Protein AF-A0A4Q5R031-F1 (afdb_monomer)

Structure (mmCIF, N/CA/C/O backbone):
data_AF-A0A4Q5R031-F1
#
_entry.id   AF-A0A4Q5R031-F1
#
loop_
_atom_site.group_PDB
_atom_site.id
_atom_site.type_symbol
_atom_site.label_atom_id
_atom_site.label_alt_id
_atom_site.label_comp_id
_atom_site.label_asym_id
_atom_site.label_entity_id
_atom_site.label_seq_id
_atom_site.pdbx_PDB_ins_code
_atom_site.Cartn_x
_atom_site.Cartn_y
_atom_site.Cartn_z
_atom_site.occupancy
_atom_site.B_iso_or_equiv
_atom_site.auth_seq_id
_atom_site.auth_comp_id
_atom_site.auth_asym_id
_atom_site.auth_atom_id
_atom_site.pdbx_PDB_model_num
ATOM 1 N N . MET A 1 1 ? 6.583 41.296 -10.025 1.00 33.41 1 MET A N 1
ATOM 2 C CA . MET A 1 1 ? 7.109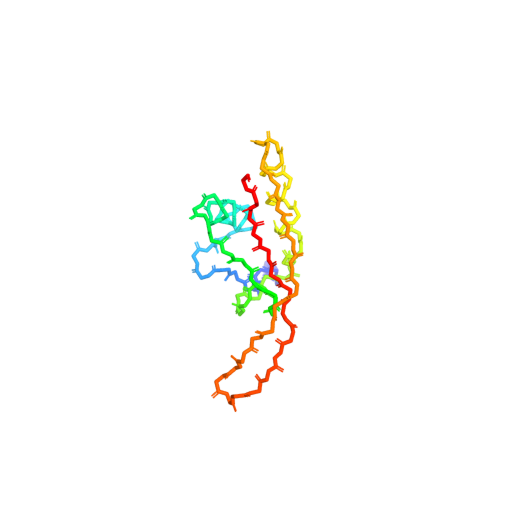 39.994 -10.482 1.00 33.41 1 MET A CA 1
ATOM 3 C C . MET A 1 1 ? 6.771 38.989 -9.401 1.00 33.41 1 MET A C 1
ATOM 5 O O . MET A 1 1 ? 7.380 39.009 -8.342 1.00 33.41 1 MET A O 1
ATOM 9 N N . THR A 1 2 ? 5.682 38.253 -9.596 1.00 37.59 2 THR A N 1
ATOM 10 C CA . THR A 1 2 ? 5.193 37.233 -8.666 1.00 37.59 2 THR A CA 1
ATOM 11 C C . THR A 1 2 ? 6.152 36.054 -8.690 1.00 37.59 2 THR A C 1
ATOM 13 O O . THR A 1 2 ? 6.496 35.561 -9.763 1.00 37.59 2 THR A O 1
ATOM 16 N N . ALA A 1 3 ? 6.617 35.653 -7.507 1.00 37.91 3 ALA A N 1
ATOM 17 C CA . ALA A 1 3 ? 7.420 34.459 -7.314 1.00 37.91 3 ALA A CA 1
ATOM 18 C C . ALA A 1 3 ? 6.699 33.278 -7.972 1.00 37.91 3 ALA A C 1
ATOM 20 O O . ALA A 1 3 ? 5.595 32.917 -7.563 1.00 37.91 3 ALA A O 1
ATOM 21 N N . ALA A 1 4 ? 7.297 32.716 -9.022 1.00 40.44 4 ALA A N 1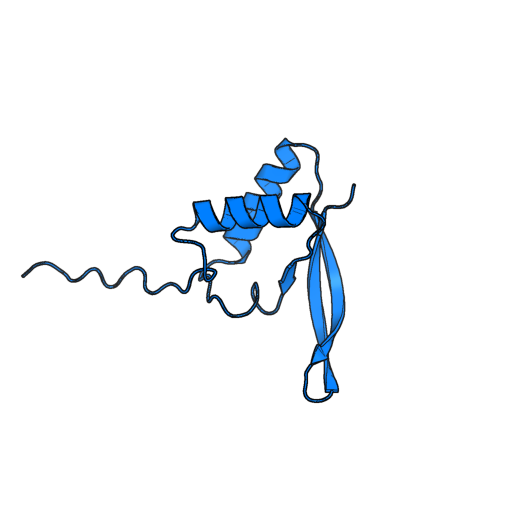
ATOM 22 C CA . ALA A 1 4 ? 6.903 31.402 -9.491 1.00 40.44 4 ALA A CA 1
ATOM 23 C C . ALA A 1 4 ? 7.173 30.454 -8.322 1.00 40.44 4 ALA A C 1
ATOM 25 O O . ALA A 1 4 ? 8.326 30.273 -7.934 1.00 40.44 4 ALA A O 1
ATOM 26 N N . ALA A 1 5 ? 6.106 29.960 -7.697 1.00 43.31 5 ALA A N 1
ATOM 27 C CA . ALA A 1 5 ? 6.183 28.967 -6.644 1.00 43.31 5 ALA A CA 1
ATOM 28 C C . ALA A 1 5 ? 6.970 27.770 -7.193 1.00 43.31 5 ALA A C 1
ATOM 30 O O . ALA A 1 5 ? 6.495 27.046 -8.061 1.00 43.31 5 ALA A O 1
ATOM 31 N N . GLN A 1 6 ? 8.210 27.623 -6.733 1.00 41.72 6 GLN A N 1
ATOM 32 C CA . GLN A 1 6 ? 9.102 26.511 -7.060 1.00 41.72 6 GLN A CA 1
ATOM 33 C C . GLN A 1 6 ? 8.786 25.257 -6.224 1.00 41.72 6 GLN A C 1
ATOM 35 O O . GLN A 1 6 ? 9.632 24.381 -6.094 1.00 41.72 6 GLN A O 1
ATOM 40 N N . ASP A 1 7 ? 7.580 25.158 -5.671 1.00 46.50 7 ASP A N 1
ATOM 41 C CA . ASP A 1 7 ? 7.120 24.024 -4.875 1.00 46.50 7 ASP A CA 1
ATOM 42 C C . ASP A 1 7 ? 6.034 23.278 -5.658 1.00 46.50 7 ASP A C 1
ATOM 44 O O . ASP A 1 7 ? 5.159 23.909 -6.239 1.00 46.50 7 ASP A O 1
ATOM 48 N N . GLU A 1 8 ? 6.072 21.945 -5.633 1.00 46.97 8 GLU A N 1
ATOM 49 C CA . GLU A 1 8 ? 5.110 21.003 -6.250 1.00 46.97 8 GLU A CA 1
ATOM 50 C C . GLU A 1 8 ? 5.418 20.423 -7.641 1.00 46.97 8 GLU A C 1
ATOM 52 O O . GLU A 1 8 ? 4.515 19.981 -8.347 1.00 46.97 8 GLU A O 1
ATOM 57 N N . MET A 1 9 ? 6.688 20.244 -8.000 1.00 38.59 9 MET A N 1
ATOM 58 C CA . MET A 1 9 ? 7.052 19.137 -8.908 1.00 38.59 9 MET A CA 1
ATOM 59 C C . MET A 1 9 ? 7.442 17.891 -8.095 1.00 38.59 9 MET A C 1
ATOM 61 O O . MET A 1 9 ? 8.389 17.183 -8.423 1.00 38.59 9 MET A O 1
ATOM 65 N N . SER A 1 10 ? 6.717 17.634 -6.999 1.00 46.47 10 SER A N 1
ATOM 66 C CA . SER A 1 10 ? 6.769 16.362 -6.287 1.00 46.47 10 SER A CA 1
ATOM 67 C C . SER A 1 10 ? 5.951 15.369 -7.093 1.00 46.47 10 SER A C 1
ATOM 69 O O . SER A 1 10 ? 4.736 15.499 -7.238 1.00 46.47 10 SER A O 1
ATOM 71 N N . THR A 1 11 ? 6.641 14.418 -7.701 1.00 45.81 11 THR A N 1
ATOM 72 C CA . THR A 1 11 ? 6.036 13.330 -8.460 1.00 45.81 11 THR A CA 1
ATOM 73 C C . THR A 1 11 ? 4.894 12.714 -7.620 1.00 45.81 11 THR A C 1
ATOM 75 O O . THR A 1 11 ? 5.026 12.475 -6.417 1.00 45.81 11 THR A O 1
ATOM 78 N N . ARG A 1 12 ? 3.712 12.559 -8.220 1.00 54.00 12 ARG A N 1
ATOM 79 C CA . ARG A 1 12 ? 2.502 12.024 -7.575 1.00 54.00 12 ARG A CA 1
ATOM 80 C C . ARG A 1 12 ? 2.185 10.679 -8.224 1.00 54.00 12 ARG A C 1
ATOM 82 O O . ARG A 1 12 ? 2.520 10.489 -9.394 1.00 54.00 12 ARG A O 1
ATOM 89 N N . LEU A 1 13 ? 1.505 9.762 -7.518 1.00 60.88 13 LEU A N 1
ATOM 90 C CA . LEU A 1 13 ? 0.869 8.604 -8.180 1.00 60.88 13 LEU A CA 1
ATOM 91 C C . LEU A 1 13 ? 0.099 9.120 -9.401 1.00 60.88 13 LEU A C 1
ATOM 93 O O . LEU A 1 13 ? -0.559 10.148 -9.278 1.00 60.88 13 LEU A O 1
ATOM 97 N N . TYR A 1 14 ? 0.188 8.443 -10.553 1.00 56.09 14 TYR A N 1
ATOM 98 C CA . TYR A 1 14 ? -0.284 8.945 -11.863 1.00 56.09 14 TYR A CA 1
ATOM 99 C C . TYR A 1 14 ? -1.723 9.508 -11.853 1.00 56.09 14 TYR A C 1
ATOM 101 O O . TYR A 1 14 ? -2.077 10.329 -12.691 1.00 56.09 14 TYR A O 1
ATOM 109 N N . GLN A 1 15 ? -2.545 9.099 -10.883 1.00 62.88 15 GLN A N 1
ATOM 110 C CA . GLN A 1 15 ? -3.942 9.510 -10.719 1.00 62.88 15 GLN A CA 1
ATOM 111 C C . GLN A 1 15 ? -4.219 10.380 -9.477 1.00 62.88 15 GLN A C 1
ATOM 113 O O . GLN A 1 15 ? -5.373 10.681 -9.192 1.00 62.88 15 GLN A O 1
ATOM 118 N N . CYS A 1 16 ? -3.204 10.765 -8.703 1.00 71.00 16 CYS A N 1
ATOM 119 C CA . CYS A 1 16 ? -3.370 11.525 -7.465 1.00 71.00 16 CYS A CA 1
ATOM 120 C C . CYS A 1 16 ? -2.908 12.973 -7.634 1.00 71.00 16 CYS A C 1
ATOM 122 O O . CYS A 1 16 ? -1.799 13.238 -8.093 1.00 71.00 16 CYS A O 1
ATOM 124 N N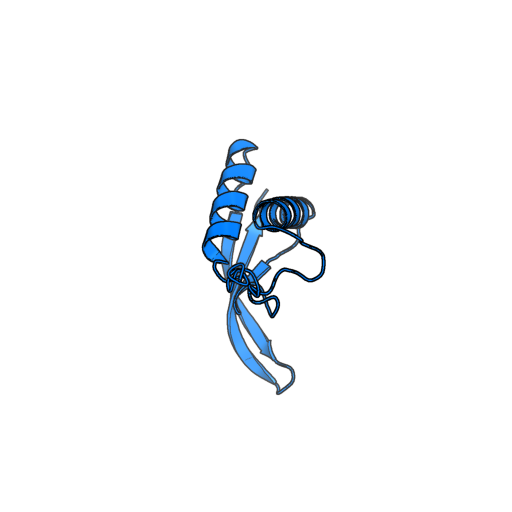 . THR A 1 17 ? -3.729 13.920 -7.183 1.00 71.56 17 THR A N 1
ATOM 125 C CA . THR A 1 17 ? -3.437 15.358 -7.269 1.00 71.56 17 THR A CA 1
ATOM 126 C C . THR A 1 17 ? -2.909 15.959 -5.969 1.00 71.56 17 THR A C 1
ATOM 128 O O . THR A 1 17 ? -2.421 17.083 -5.977 1.00 71.56 17 THR A O 1
ATOM 131 N N . SER A 1 18 ? -2.952 15.224 -4.855 1.00 77.94 18 SER A N 1
ATOM 132 C CA . SER A 1 18 ? -2.510 15.709 -3.546 1.00 77.94 18 SER A CA 1
ATOM 133 C C . SER A 1 18 ? -2.057 14.573 -2.619 1.00 77.94 18 SER A C 1
ATOM 135 O O . SER A 1 18 ? -2.303 13.395 -2.879 1.00 77.94 18 SER A O 1
ATOM 137 N N . GLY A 1 19 ? -1.403 14.916 -1.503 1.00 79.19 19 GLY A N 1
ATOM 138 C CA . GLY A 1 19 ? -1.057 13.948 -0.454 1.00 79.19 19 GLY A CA 1
ATOM 139 C C . GLY A 1 19 ? -2.275 13.225 0.155 1.00 79.19 19 GLY A C 1
ATOM 140 O O . GLY A 1 19 ? -2.219 12.006 0.310 1.00 79.19 19 GLY A O 1
ATOM 141 N N . PRO A 1 20 ? -3.379 13.922 0.498 1.00 85.19 20 PRO A N 1
ATOM 142 C CA . PRO A 1 20 ? -4.629 13.282 0.916 1.00 85.19 20 PRO A CA 1
ATOM 143 C C . PRO A 1 20 ? -5.184 12.273 -0.096 1.00 85.19 20 PRO A C 1
ATOM 145 O O . PRO A 1 20 ? -5.561 11.176 0.314 1.00 85.19 20 PRO A O 1
ATOM 148 N N . ASP A 1 21 ? -5.158 12.587 -1.396 1.00 83.25 21 ASP A N 1
ATOM 149 C CA . ASP A 1 21 ? -5.634 11.665 -2.440 1.00 83.25 21 ASP A CA 1
ATOM 150 C C . ASP A 1 21 ? -4.805 10.377 -2.461 1.00 83.25 21 ASP A C 1
ATOM 152 O O . ASP A 1 21 ? -5.351 9.278 -2.542 1.00 83.25 21 ASP A O 1
ATOM 156 N N . GLN A 1 22 ? -3.484 10.499 -2.297 1.00 83.69 22 GLN A N 1
ATOM 157 C CA . GLN A 1 22 ? -2.588 9.342 -2.220 1.00 83.69 22 GLN A CA 1
ATOM 158 C C . GLN A 1 22 ? -2.888 8.468 -0.997 1.00 83.69 22 GLN A C 1
ATOM 160 O O . GLN A 1 22 ? -2.846 7.242 -1.093 1.00 83.69 22 GLN A O 1
ATOM 165 N N . VAL A 1 23 ? -3.224 9.072 0.150 1.00 87.94 23 VAL A N 1
ATOM 166 C CA . VAL A 1 23 ? -3.636 8.324 1.350 1.00 87.94 23 VAL A CA 1
ATOM 167 C C . VAL A 1 23 ? -4.962 7.607 1.107 1.00 87.94 23 VAL A C 1
ATOM 169 O O . VAL A 1 23 ? -5.062 6.420 1.411 1.00 87.94 23 VAL A O 1
ATOM 172 N N . ALA A 1 24 ? -5.957 8.291 0.535 1.00 88.50 24 ALA A N 1
ATOM 173 C CA . ALA A 1 24 ? -7.264 7.707 0.241 1.00 88.50 24 ALA A CA 1
ATOM 174 C C . ALA A 1 24 ? -7.151 6.526 -0.735 1.00 88.50 24 ALA A C 1
ATOM 176 O O . ALA A 1 24 ? -7.699 5.453 -0.474 1.00 88.50 24 ALA A O 1
ATOM 177 N N . TRP A 1 25 ? -6.368 6.690 -1.805 1.00 87.06 25 TRP A N 1
ATOM 178 C CA . TRP A 1 25 ? -6.062 5.614 -2.744 1.00 87.06 25 TRP A CA 1
ATOM 179 C C . TRP A 1 25 ? -5.365 4.437 -2.047 1.00 87.06 25 TRP A C 1
ATOM 181 O O . TRP A 1 25 ? -5.796 3.296 -2.192 1.00 87.06 25 TRP A O 1
ATOM 191 N N . THR A 1 26 ? -4.347 4.711 -1.222 1.00 87.50 26 THR A N 1
ATOM 192 C CA . THR A 1 26 ? -3.591 3.679 -0.487 1.00 87.50 26 THR A CA 1
ATOM 193 C C . THR A 1 26 ? -4.507 2.857 0.426 1.00 87.50 26 THR A C 1
ATOM 195 O O . THR A 1 26 ? -4.412 1.632 0.466 1.00 87.50 26 THR A O 1
ATOM 198 N N . VAL A 1 27 ? -5.431 3.514 1.135 1.00 90.75 27 VAL A N 1
ATOM 199 C CA . VAL A 1 27 ? -6.432 2.847 1.983 1.00 90.75 27 VAL A CA 1
ATOM 200 C C . VAL A 1 27 ? -7.362 1.963 1.148 1.00 90.75 27 VAL A C 1
ATOM 202 O O . VAL A 1 27 ? -7.593 0.811 1.515 1.00 90.75 27 VAL A O 1
ATOM 205 N N . ALA A 1 28 ? -7.883 2.472 0.027 1.00 89.50 28 ALA A N 1
ATOM 206 C CA . ALA A 1 28 ? -8.773 1.713 -0.851 1.00 89.50 28 ALA A CA 1
ATOM 207 C C . ALA A 1 28 ? -8.077 0.478 -1.450 1.00 89.50 28 ALA A C 1
ATOM 209 O O . ALA A 1 28 ? -8.641 -0.617 -1.428 1.00 89.50 28 ALA A O 1
ATOM 210 N N . HIS A 1 29 ? -6.830 0.635 -1.905 1.00 88.44 29 HIS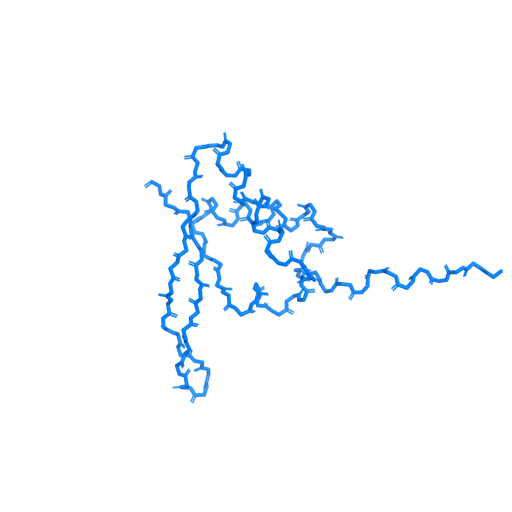 A N 1
ATOM 211 C CA . HIS A 1 29 ? -6.008 -0.451 -2.443 1.00 88.44 29 HIS A CA 1
ATOM 212 C C . HIS A 1 29 ? -5.792 -1.563 -1.412 1.00 88.44 29 HIS A C 1
ATOM 214 O O . HIS A 1 29 ? -6.017 -2.736 -1.702 1.00 88.44 29 HIS A O 1
ATOM 220 N N . PHE A 1 30 ? -5.455 -1.199 -0.172 1.00 90.62 30 PHE A N 1
ATOM 221 C CA . PHE A 1 30 ? -5.310 -2.162 0.919 1.00 90.62 30 PHE A CA 1
ATOM 222 C C . PHE A 1 30 ? -6.617 -2.891 1.261 1.00 90.62 30 PHE A C 1
ATOM 224 O O . PHE A 1 30 ? -6.610 -4.110 1.430 1.00 90.62 30 PHE A O 1
ATOM 231 N N . LYS A 1 31 ? -7.755 -2.186 1.321 1.00 88.69 31 LYS A N 1
ATOM 232 C CA . LYS A 1 31 ? -9.068 -2.810 1.582 1.00 88.69 31 LYS A CA 1
ATOM 233 C C . LYS A 1 31 ? -9.480 -3.803 0.495 1.00 88.69 31 LYS A C 1
ATOM 235 O O . LYS A 1 31 ? -10.123 -4.808 0.800 1.00 88.69 31 LYS A O 1
ATOM 240 N N . ALA A 1 32 ? -9.076 -3.548 -0.749 1.00 87.94 32 ALA A N 1
ATOM 241 C CA . ALA A 1 32 ? -9.280 -4.450 -1.878 1.00 87.94 32 ALA A CA 1
ATOM 242 C C . ALA A 1 32 ? -8.364 -5.695 -1.851 1.00 87.94 32 ALA A C 1
ATOM 244 O O . ALA A 1 32 ? -8.470 -6.542 -2.734 1.00 87.94 32 ALA A O 1
ATOM 245 N N . GLY A 1 33 ? -7.482 -5.830 -0.852 1.00 85.69 33 GLY A N 1
ATOM 246 C CA . GLY A 1 33 ? -6.513 -6.927 -0.755 1.00 85.69 33 GLY A CA 1
ATOM 247 C C . GLY A 1 33 ? -5.228 -6.682 -1.548 1.00 85.69 33 GLY A C 1
ATOM 248 O O . GLY A 1 33 ? -4.422 -7.596 -1.711 1.00 85.69 33 GLY A O 1
ATOM 249 N N . GLY A 1 34 ? -5.028 -5.460 -2.045 1.00 86.19 34 GLY A N 1
ATOM 250 C CA . GLY A 1 34 ? -3.810 -5.066 -2.730 1.00 86.19 34 GLY A CA 1
ATOM 251 C C . GLY A 1 34 ? -2.604 -5.037 -1.793 1.00 86.19 34 GLY A C 1
ATOM 252 O O . GLY A 1 34 ? -2.709 -4.728 -0.604 1.00 86.19 34 GLY A O 1
ATOM 253 N N . THR A 1 35 ? -1.434 -5.334 -2.352 1.00 87.25 35 THR A N 1
ATOM 254 C CA . THR A 1 35 ? -0.146 -5.195 -1.670 1.00 87.25 35 THR A CA 1
ATOM 255 C C . THR A 1 35 ? 0.603 -3.979 -2.194 1.00 87.25 35 THR A C 1
ATOM 257 O O . THR A 1 35 ? 0.428 -3.583 -3.349 1.00 87.25 35 THR A O 1
ATOM 260 N N . ILE A 1 36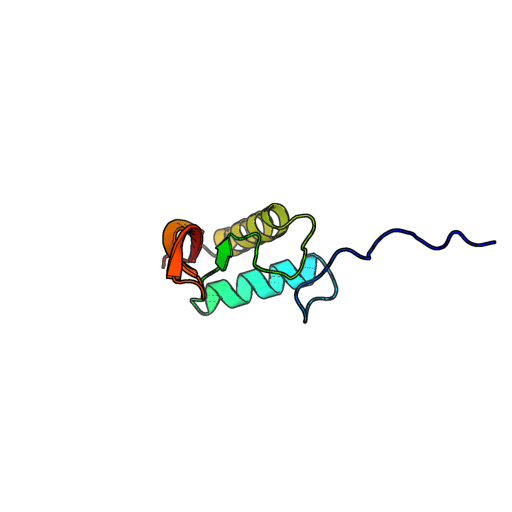 ? 1.461 -3.401 -1.358 1.00 83.88 36 ILE A N 1
ATOM 261 C CA . ILE A 1 36 ? 2.351 -2.301 -1.736 1.00 83.88 36 ILE A CA 1
ATOM 262 C C . ILE A 1 36 ? 3.775 -2.720 -1.413 1.00 83.88 36 ILE A C 1
ATOM 264 O O . ILE A 1 36 ? 4.067 -3.042 -0.268 1.00 83.88 36 ILE A O 1
ATOM 268 N N . SER A 1 37 ? 4.651 -2.709 -2.410 1.00 82.12 37 SER A N 1
ATOM 269 C CA . SER A 1 37 ? 6.052 -3.105 -2.275 1.00 82.12 37 SER A CA 1
ATOM 270 C C . SER A 1 37 ? 6.983 -1.896 -2.318 1.00 82.12 37 SER A C 1
ATOM 272 O O . SER A 1 37 ? 6.709 -0.893 -2.979 1.00 82.12 37 SER A O 1
ATOM 274 N N . ASP A 1 38 ? 8.101 -2.000 -1.616 1.00 70.94 38 ASP A N 1
ATOM 275 C CA . ASP A 1 38 ? 9.101 -0.957 -1.473 1.00 70.94 38 ASP A CA 1
ATOM 276 C C . ASP A 1 38 ? 10.257 -1.144 -2.458 1.00 70.94 38 ASP A C 1
ATOM 278 O O . ASP A 1 38 ? 11.230 -1.841 -2.204 1.00 70.94 38 ASP A O 1
ATOM 282 N N . VAL A 1 39 ? 10.145 -0.475 -3.596 1.00 54.41 39 VAL A N 1
ATOM 283 C CA . VAL A 1 39 ? 11.237 0.340 -4.150 1.00 54.41 39 VAL A CA 1
ATOM 284 C C . VAL A 1 39 ? 10.592 1.709 -4.326 1.00 54.41 39 VAL A C 1
ATOM 286 O O . VAL A 1 39 ? 10.154 2.132 -5.393 1.00 54.41 39 VAL A O 1
ATOM 289 N N . SER A 1 40 ? 10.345 2.278 -3.144 1.00 52.81 40 SER A N 1
ATOM 290 C CA . SER A 1 40 ? 9.705 3.541 -2.788 1.00 52.81 40 SER A CA 1
ATOM 291 C C . SER A 1 40 ? 8.298 3.761 -3.354 1.00 52.81 40 SER A C 1
ATOM 293 O O . SER A 1 40 ? 8.084 4.740 -4.058 1.00 52.81 40 SER A O 1
ATOM 295 N N . LEU A 1 41 ? 7.314 2.876 -3.104 1.00 58.75 41 LEU A N 1
ATOM 296 C CA . LEU A 1 41 ? 5.966 2.993 -3.724 1.00 58.75 41 LEU A CA 1
ATOM 297 C C . LEU A 1 41 ? 6.046 3.100 -5.284 1.00 58.75 41 LEU A C 1
ATOM 299 O O . LEU A 1 41 ? 5.208 3.729 -5.920 1.00 58.75 41 LEU A O 1
ATOM 303 N N . TRP A 1 42 ? 7.113 2.525 -5.864 1.00 50.16 42 TRP A N 1
ATOM 304 C CA . TRP A 1 42 ? 7.516 2.348 -7.271 1.00 50.16 42 TRP A CA 1
ATOM 305 C C . TRP A 1 42 ? 7.097 3.422 -8.299 1.00 50.16 42 TRP A C 1
ATOM 307 O O . TRP A 1 42 ? 6.060 3.345 -8.952 1.00 50.16 42 TRP A O 1
ATOM 317 N N . LEU A 1 43 ? 8.040 4.345 -8.529 1.00 49.47 43 LEU A N 1
ATOM 318 C CA . LEU A 1 43 ? 8.217 5.268 -9.671 1.00 49.47 43 LEU A CA 1
ATOM 319 C C . LEU A 1 43 ? 7.390 6.555 -9.726 1.00 49.47 43 LEU A C 1
ATOM 321 O O . LEU A 1 43 ? 7.673 7.415 -10.555 1.00 49.47 43 LEU A O 1
ATOM 325 N N . ALA A 1 44 ? 6.453 6.768 -8.812 1.00 49.25 44 ALA A N 1
ATOM 326 C CA . ALA A 1 44 ? 5.667 7.995 -8.786 1.00 49.25 44 ALA A CA 1
ATOM 327 C C . ALA A 1 44 ? 6.238 9.094 -7.877 1.00 49.25 44 ALA A C 1
ATOM 329 O O . ALA A 1 44 ? 5.467 9.942 -7.455 1.00 49.25 44 ALA A O 1
ATOM 330 N N . GLY A 1 45 ? 7.540 9.047 -7.547 1.00 50.62 45 GLY A N 1
ATOM 331 C CA . GLY A 1 45 ? 8.329 10.024 -6.767 1.00 50.62 45 GLY A CA 1
ATOM 332 C C . GLY A 1 45 ? 7.581 10.800 -5.677 1.00 50.62 45 GLY A C 1
ATOM 333 O O . GLY A 1 45 ? 7.758 12.012 -5.541 1.00 50.62 45 GLY A O 1
ATOM 334 N N . ILE A 1 46 ? 6.773 10.073 -4.900 1.00 58.97 46 ILE A N 1
ATOM 335 C CA . ILE A 1 46 ? 6.198 10.575 -3.662 1.00 58.97 46 ILE A CA 1
ATOM 336 C C . ILE A 1 46 ? 7.386 10.972 -2.799 1.00 58.97 46 ILE A C 1
ATOM 338 O O . ILE A 1 46 ? 8.150 10.114 -2.375 1.00 58.97 46 ILE A O 1
ATOM 342 N N . ASP A 1 47 ? 7.525 12.264 -2.530 1.00 59.94 47 ASP A N 1
ATOM 343 C CA . ASP A 1 47 ? 8.659 12.812 -1.777 1.00 59.94 47 ASP A CA 1
ATOM 344 C C . ASP A 1 47 ? 8.670 12.307 -0.313 1.00 59.94 47 ASP A C 1
ATOM 346 O O . ASP A 1 47 ? 9.659 12.379 0.410 1.00 59.94 47 ASP A O 1
ATOM 350 N N . LEU A 1 48 ? 7.531 11.767 0.152 1.00 71.19 48 LEU A N 1
ATOM 351 C CA . LEU A 1 48 ? 7.283 11.332 1.530 1.00 71.19 48 LEU A CA 1
ATOM 352 C C . LEU A 1 48 ? 6.460 10.021 1.604 1.00 71.19 48 LEU A C 1
ATOM 354 O O . LEU A 1 48 ? 5.393 9.990 2.234 1.00 71.19 48 LEU A O 1
ATOM 358 N N . PRO A 1 49 ? 6.942 8.915 1.008 1.00 76.00 49 PRO A N 1
ATOM 359 C CA . PRO A 1 49 ? 6.179 7.673 0.834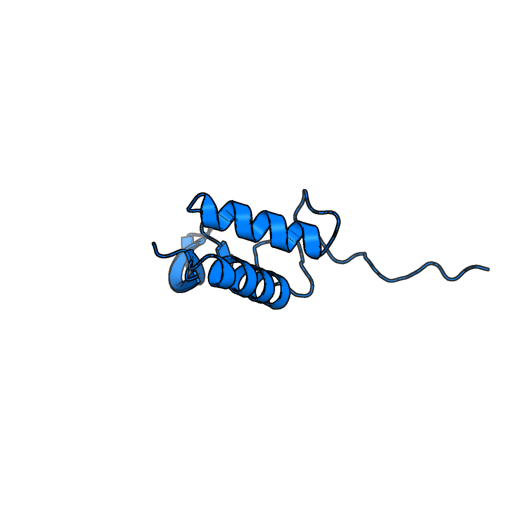 1.00 76.00 49 PRO A CA 1
ATOM 360 C C . PRO A 1 49 ? 5.795 7.056 2.183 1.00 76.00 49 PRO A C 1
ATOM 362 O O . PRO A 1 49 ? 4.661 6.628 2.407 1.00 76.00 49 PRO A O 1
ATOM 365 N N . MET A 1 50 ? 6.709 7.139 3.149 1.00 80.75 50 MET A N 1
ATOM 366 C CA . MET A 1 50 ? 6.474 6.663 4.506 1.00 80.75 50 MET A CA 1
ATOM 367 C C . MET A 1 50 ? 5.421 7.483 5.260 1.00 80.75 50 MET A C 1
ATOM 369 O O . MET A 1 50 ? 4.740 6.927 6.119 1.00 80.75 50 MET A O 1
ATOM 373 N N . ARG A 1 51 ? 5.221 8.773 4.939 1.00 82.81 51 ARG A N 1
ATOM 374 C CA . ARG A 1 51 ? 4.141 9.570 5.553 1.00 82.81 51 ARG A CA 1
ATOM 375 C C . ARG A 1 51 ? 2.775 9.171 5.007 1.00 82.81 51 ARG A C 1
ATOM 377 O O . ARG A 1 51 ? 1.830 9.080 5.789 1.00 82.81 51 ARG A O 1
ATOM 384 N N . VAL A 1 52 ? 2.672 8.916 3.701 1.00 84.62 52 VAL A N 1
ATOM 385 C CA . VAL A 1 52 ? 1.439 8.399 3.082 1.00 84.62 52 VAL A CA 1
ATOM 386 C C . VAL A 1 52 ? 1.082 7.052 3.702 1.00 84.62 52 VAL A C 1
ATOM 388 O O . VAL A 1 52 ? -0.027 6.885 4.210 1.00 84.62 52 VAL A O 1
ATOM 391 N N . LEU A 1 53 ? 2.052 6.137 3.774 1.00 87.25 53 LEU A N 1
ATOM 392 C CA . LEU A 1 53 ? 1.862 4.834 4.401 1.00 87.25 53 LEU A CA 1
ATOM 393 C C . LEU A 1 53 ? 1.477 4.959 5.882 1.00 87.25 53 LEU A C 1
ATOM 395 O O . LEU A 1 53 ? 0.539 4.301 6.321 1.00 87.25 53 LEU A O 1
ATOM 399 N N . ALA A 1 54 ? 2.150 5.812 6.661 1.00 88.81 54 ALA A N 1
ATOM 400 C CA . ALA A 1 54 ? 1.827 6.014 8.074 1.00 88.81 54 ALA A CA 1
ATOM 401 C C . ALA A 1 54 ? 0.392 6.529 8.277 1.00 88.81 54 ALA A C 1
ATOM 403 O O . ALA A 1 54 ? -0.323 6.038 9.152 1.00 88.81 54 ALA A O 1
ATOM 404 N N . ARG A 1 55 ? -0.061 7.473 7.442 1.00 90.75 55 ARG A N 1
ATOM 405 C CA . ARG A 1 55 ? -1.442 7.981 7.480 1.00 90.75 55 ARG A CA 1
ATOM 406 C C . ARG A 1 55 ? -2.455 6.913 7.075 1.00 90.75 55 ARG A C 1
ATOM 408 O O . ARG A 1 55 ? -3.464 6.765 7.758 1.00 90.75 55 ARG A O 1
ATOM 415 N N . ALA A 1 56 ? -2.170 6.131 6.035 1.00 90.75 56 ALA A N 1
ATOM 416 C CA . ALA A 1 56 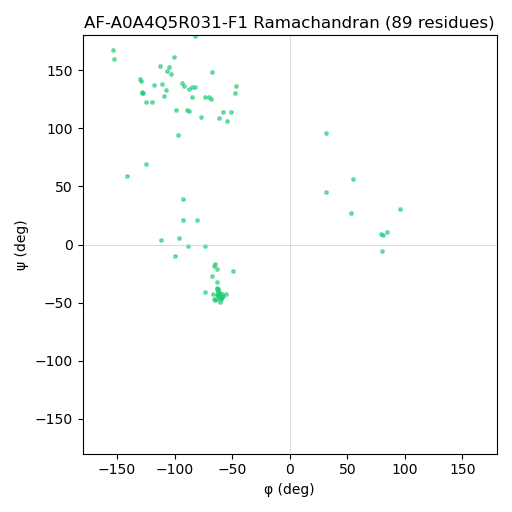? -3.029 5.022 5.627 1.00 90.75 56 ALA A CA 1
ATOM 417 C C . ALA A 1 56 ? -3.137 3.952 6.725 1.00 90.75 56 ALA A C 1
ATOM 419 O O . ALA A 1 56 ? -4.237 3.509 7.046 1.00 90.75 56 ALA A O 1
ATOM 420 N N . LYS A 1 57 ? -2.017 3.602 7.373 1.00 92.62 57 LYS A N 1
ATOM 421 C CA . LYS A 1 57 ? -1.992 2.709 8.542 1.00 92.62 57 LYS A CA 1
ATOM 422 C C . LYS A 1 57 ? -2.849 3.246 9.683 1.00 92.62 57 LYS A C 1
ATOM 424 O O . LYS A 1 57 ? -3.607 2.489 10.277 1.00 92.62 57 LYS A O 1
ATOM 429 N N . SER A 1 58 ? -2.753 4.543 9.976 1.00 93.88 58 SER A N 1
ATOM 430 C CA . SER A 1 58 ? -3.577 5.183 11.004 1.00 93.88 58 SER A CA 1
ATOM 431 C C . SER A 1 58 ? -5.071 5.106 10.681 1.00 93.88 58 SER A C 1
ATOM 433 O O . SER A 1 58 ? -5.859 4.802 11.572 1.00 93.88 58 SER A O 1
ATOM 435 N N . ALA A 1 59 ? -5.459 5.369 9.429 1.00 92.69 59 ALA A N 1
ATOM 436 C CA . ALA A 1 59 ? -6.851 5.295 8.987 1.00 92.69 59 ALA A CA 1
ATOM 437 C C . ALA A 1 59 ? -7.397 3.860 9.069 1.00 92.69 59 ALA A C 1
ATOM 439 O O . ALA A 1 59 ? -8.438 3.630 9.672 1.00 92.69 59 ALA A O 1
ATOM 440 N N . LEU A 1 60 ? -6.649 2.884 8.550 1.00 92.75 60 LEU A N 1
ATOM 441 C CA . LEU A 1 60 ? -7.030 1.469 8.592 1.00 92.75 60 LEU A CA 1
ATOM 442 C C . LEU A 1 60 ? -7.129 0.941 10.028 1.00 92.75 60 LEU A C 1
ATOM 444 O O . LEU A 1 60 ? -8.071 0.224 10.354 1.00 92.75 60 LEU A O 1
ATOM 448 N N . ARG A 1 61 ? -6.221 1.364 10.916 1.00 92.94 61 ARG A N 1
ATOM 449 C CA . ARG A 1 61 ? -6.270 1.006 12.338 1.00 92.94 61 ARG A CA 1
ATOM 450 C C . ARG A 1 61 ? -7.523 1.537 13.031 1.00 92.94 61 ARG A C 1
ATOM 452 O O . ARG A 1 61 ? -8.067 0.841 13.883 1.00 92.94 61 ARG A O 1
ATOM 459 N N . ALA A 1 62 ? -7.986 2.739 12.682 1.00 91.25 62 ALA A N 1
ATOM 460 C CA . ALA A 1 62 ? -9.237 3.284 13.215 1.00 91.25 62 ALA A CA 1
ATOM 461 C C . ALA A 1 62 ? -10.466 2.448 12.804 1.00 91.25 62 ALA A C 1
ATOM 463 O O . ALA A 1 62 ? -11.482 2.477 13.491 1.00 91.25 62 ALA A O 1
ATOM 464 N N . GLU A 1 63 ? -10.351 1.663 11.731 1.00 90.81 63 GLU A N 1
ATOM 465 C CA . GLU A 1 63 ? -11.364 0.714 11.257 1.00 90.81 63 GLU A CA 1
ATOM 466 C C . GLU A 1 63 ? -11.126 -0.728 11.750 1.00 90.81 63 GLU A C 1
ATOM 468 O O . GLU A 1 63 ? -11.825 -1.648 11.334 1.00 90.81 63 GLU A O 1
ATOM 473 N N . GLY A 1 64 ? -10.137 -0.946 12.625 1.00 91.62 64 GLY A N 1
ATOM 474 C CA . GLY A 1 64 ? -9.793 -2.267 13.161 1.00 91.62 64 GLY A CA 1
ATOM 475 C C . GLY A 1 64 ? -8.926 -3.135 12.242 1.00 91.62 64 GLY A C 1
ATOM 476 O O . GLY A 1 64 ? -8.695 -4.298 12.557 1.00 91.62 64 GLY A O 1
ATOM 477 N N . LEU A 1 65 ? -8.418 -2.593 11.133 1.00 92.00 65 LEU A N 1
ATOM 478 C CA . LEU A 1 65 ? -7.559 -3.315 10.193 1.00 92.00 65 LEU A CA 1
ATOM 479 C C . LEU A 1 65 ? -6.076 -3.105 10.525 1.00 92.00 65 LEU A C 1
ATOM 481 O O . LEU A 1 65 ? -5.640 -1.988 10.817 1.00 92.00 65 LEU A O 1
ATOM 485 N N . THR A 1 66 ? -5.280 -4.173 10.425 1.00 92.38 66 THR A N 1
ATOM 486 C CA . THR A 1 66 ? -3.833 -4.128 10.683 1.00 92.38 66 THR A CA 1
ATOM 487 C C . THR A 1 66 ? -3.054 -4.288 9.386 1.00 92.38 66 THR A C 1
ATOM 489 O O . THR A 1 66 ? -3.265 -5.230 8.631 1.00 92.38 66 THR A O 1
ATOM 492 N N . VAL A 1 67 ? -2.126 -3.363 9.135 1.00 90.94 67 VAL A N 1
ATOM 493 C CA . VAL A 1 67 ? -1.197 -3.439 8.000 1.00 90.94 67 VAL A CA 1
ATOM 494 C C . VAL A 1 67 ? 0.136 -3.995 8.485 1.00 90.94 67 VAL A C 1
ATOM 496 O O . VAL A 1 67 ? 0.833 -3.331 9.260 1.00 90.94 67 VAL A O 1
ATOM 499 N N . THR A 1 68 ? 0.521 -5.167 7.992 1.00 91.25 68 THR A N 1
ATOM 500 C CA . THR A 1 68 ? 1.812 -5.805 8.277 1.00 91.25 68 THR A CA 1
ATOM 501 C C . THR A 1 68 ? 2.789 -5.585 7.130 1.00 91.25 68 THR A C 1
ATOM 503 O O . THR A 1 68 ? 2.404 -5.162 6.041 1.00 91.25 68 THR A O 1
ATOM 506 N N . GLY A 1 69 ? 4.083 -5.757 7.405 1.00 89.94 69 GLY A N 1
ATOM 507 C CA . GLY A 1 69 ? 5.156 -5.639 6.422 1.00 89.94 69 GLY A CA 1
ATOM 508 C C . GLY A 1 69 ? 6.041 -6.877 6.458 1.00 89.94 69 GLY A C 1
ATOM 509 O O . GLY A 1 69 ? 6.459 -7.281 7.540 1.00 89.94 69 GLY A O 1
ATOM 510 N N . ILE A 1 70 ? 6.331 -7.457 5.296 1.00 90.44 70 ILE A N 1
ATOM 511 C CA . ILE A 1 70 ? 7.198 -8.630 5.145 1.00 90.44 70 ILE A CA 1
ATOM 512 C C . ILE A 1 70 ? 8.248 -8.387 4.063 1.00 90.44 70 ILE A C 1
ATOM 514 O O . ILE A 1 70 ? 7.954 -7.776 3.037 1.00 90.44 70 ILE A O 1
ATOM 518 N N . MET A 1 71 ? 9.469 -8.879 4.273 1.00 90.44 71 MET A N 1
ATOM 519 C CA . MET A 1 71 ? 10.479 -8.904 3.214 1.00 90.44 71 MET A CA 1
ATOM 520 C C . MET A 1 71 ? 10.121 -9.999 2.212 1.00 90.44 71 MET A C 1
ATOM 522 O O . MET A 1 71 ? 9.892 -11.147 2.593 1.00 90.44 71 MET A O 1
ATOM 526 N N . ARG A 1 72 ? 10.050 -9.640 0.932 1.00 87.75 72 ARG A N 1
ATOM 527 C CA . ARG A 1 72 ? 9.816 -10.564 -0.177 1.00 87.75 72 ARG A CA 1
ATOM 528 C C . ARG A 1 72 ? 11.007 -10.549 -1.109 1.00 87.75 72 ARG A C 1
ATOM 530 O O . ARG A 1 72 ? 11.508 -9.491 -1.458 1.00 87.75 72 ARG A O 1
ATOM 537 N N . ASN A 1 73 ? 11.400 -11.727 -1.549 1.00 89.69 73 ASN A N 1
ATOM 538 C CA . ASN A 1 73 ? 12.458 -11.910 -2.519 1.00 89.69 73 ASN A CA 1
ATOM 539 C C . ASN A 1 73 ? 11.835 -11.878 -3.927 1.00 89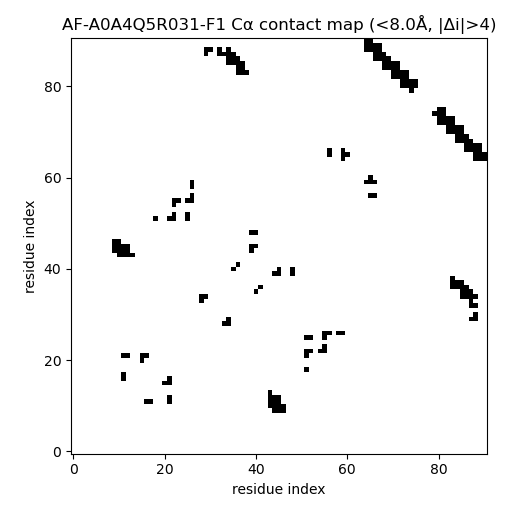.69 73 ASN A C 1
ATOM 541 O O . ASN A 1 73 ? 10.966 -12.696 -4.233 1.00 89.69 73 ASN A O 1
ATOM 545 N N . VAL A 1 74 ? 12.188 -10.884 -4.743 1.00 84.38 74 VAL A N 1
ATOM 546 C CA . VAL A 1 74 ? 11.557 -10.608 -6.045 1.00 84.38 74 VAL A CA 1
ATOM 547 C C . VAL A 1 74 ? 12.633 -10.500 -7.121 1.00 84.38 74 VAL A C 1
ATOM 549 O O . VAL A 1 74 ? 13.606 -9.773 -6.946 1.00 84.38 74 VAL A O 1
ATOM 552 N N . ALA A 1 75 ? 12.453 -11.208 -8.236 1.00 85.44 75 ALA A N 1
ATOM 553 C CA . ALA A 1 75 ? 13.332 -11.100 -9.397 1.00 85.44 75 ALA A CA 1
ATOM 554 C C . ALA A 1 75 ? 12.910 -9.930 -10.299 1.00 85.44 75 ALA A C 1
ATOM 556 O O . ALA A 1 75 ? 11.723 -9.757 -10.583 1.00 85.44 75 ALA A O 1
ATOM 557 N N . ASP A 1 76 ? 13.876 -9.139 -10.754 1.00 83.62 76 ASP A N 1
ATOM 558 C CA . ASP A 1 76 ? 13.664 -8.102 -11.760 1.00 83.62 76 ASP A CA 1
ATOM 559 C C . ASP A 1 76 ? 13.673 -8.666 -13.195 1.00 83.62 76 ASP A C 1
ATOM 561 O O . ASP A 1 76 ? 13.849 -9.864 -13.429 1.00 83.62 76 ASP A O 1
ATOM 565 N N . ALA A 1 77 ? 13.480 -7.789 -14.186 1.00 82.50 77 ALA A N 1
ATOM 566 C CA . ALA A 1 77 ? 13.460 -8.169 -15.601 1.00 82.50 77 ALA A CA 1
ATOM 567 C C . ALA A 1 77 ? 14.815 -8.687 -16.129 1.00 82.50 77 ALA A C 1
ATOM 569 O O . ALA A 1 77 ? 14.844 -9.345 -17.167 1.00 82.50 77 ALA A O 1
ATOM 570 N N . ALA A 1 78 ? 15.921 -8.401 -15.435 1.00 89.94 78 ALA A N 1
ATOM 571 C CA . ALA A 1 78 ? 17.249 -8.925 -15.745 1.00 89.94 78 ALA A CA 1
ATOM 572 C C . ALA A 1 78 ? 17.528 -10.270 -15.044 1.00 89.94 78 ALA A C 1
ATOM 574 O O . ALA A 1 78 ? 18.589 -10.860 -15.248 1.00 89.94 78 ALA A O 1
ATOM 575 N N . GLY A 1 79 ? 16.584 -10.772 -14.239 1.00 89.81 79 GLY A N 1
ATOM 576 C CA . GLY A 1 79 ? 16.724 -11.999 -13.462 1.00 89.81 79 GLY A CA 1
ATOM 577 C C . GLY A 1 79 ? 17.527 -11.824 -12.172 1.00 89.81 79 GLY A C 1
ATOM 578 O O . GLY A 1 79 ? 17.848 -12.824 -11.529 1.00 89.81 79 GLY A O 1
ATOM 579 N N . GLN A 1 80 ? 17.852 -10.588 -11.777 1.00 90.56 80 GLN A N 1
ATOM 580 C CA . GLN A 1 80 ? 18.489 -10.316 -10.495 1.00 90.56 80 GLN A CA 1
ATOM 581 C C . GLN A 1 80 ? 17.435 -10.272 -9.392 1.00 90.56 80 GLN A C 1
ATOM 583 O O . GLN A 1 80 ? 16.372 -9.668 -9.523 1.00 90.56 80 GLN A O 1
ATOM 588 N N . THR A 1 81 ? 17.757 -10.916 -8.282 1.00 90.44 81 THR A N 1
ATOM 589 C CA . THR A 1 81 ? 16.883 -11.009 -7.124 1.00 90.44 81 THR A CA 1
ATOM 590 C C . THR A 1 81 ? 17.139 -9.878 -6.132 1.00 90.44 81 THR A C 1
ATOM 592 O O . THR A 1 81 ? 18.289 -9.598 -5.790 1.00 90.44 81 THR A O 1
ATOM 595 N N . HIS A 1 82 ? 16.057 -9.295 -5.613 1.00 84.38 82 HIS A N 1
ATOM 596 C CA . HIS A 1 82 ? 16.064 -8.206 -4.639 1.00 84.38 82 HIS A CA 1
ATOM 597 C C . HIS A 1 82 ? 15.165 -8.531 -3.449 1.00 84.38 82 HIS A C 1
ATOM 599 O O . HIS A 1 82 ? 14.064 -9.059 -3.617 1.00 84.38 82 HIS A O 1
ATOM 605 N N . ASP A 1 83 ? 15.606 -8.161 -2.251 1.00 88.06 83 ASP A N 1
ATOM 606 C CA . ASP A 1 83 ? 14.769 -8.212 -1.056 1.00 88.06 83 ASP A CA 1
ATOM 607 C C . ASP A 1 83 ? 13.980 -6.905 -0.928 1.00 88.06 83 ASP A C 1
ATOM 609 O O . ASP A 1 83 ? 14.538 -5.827 -0.732 1.00 88.06 83 ASP A O 1
ATOM 613 N N . ILE A 1 84 ? 12.659 -7.010 -1.040 1.00 85.62 84 ILE A N 1
ATOM 614 C CA . ILE A 1 84 ? 11.722 -5.893 -1.119 1.00 85.62 84 ILE A CA 1
ATOM 615 C C . ILE A 1 84 ? 10.743 -5.942 0.053 1.00 85.62 84 ILE A C 1
ATOM 617 O O . ILE A 1 84 ? 9.993 -6.909 0.225 1.00 85.62 84 ILE A O 1
ATOM 621 N N . LEU A 1 85 ? 10.690 -4.866 0.839 1.00 87.19 85 LEU A N 1
ATOM 622 C CA . LEU A 1 85 ? 9.706 -4.726 1.910 1.00 87.19 85 LEU A CA 1
ATOM 623 C C . LEU A 1 85 ? 8.307 -4.564 1.308 1.00 87.19 85 LEU A C 1
ATOM 625 O O . LEU A 1 85 ? 8.077 -3.690 0.488 1.00 87.19 85 LEU A O 1
ATOM 629 N N . THR A 1 86 ? 7.354 -5.405 1.692 1.00 87.44 86 THR A N 1
ATOM 630 C CA . THR A 1 86 ? 5.994 -5.396 1.140 1.00 87.44 86 THR A CA 1
ATOM 631 C C . THR A 1 86 ? 4.960 -5.320 2.248 1.00 87.44 86 THR A C 1
ATOM 633 O O . THR A 1 86 ? 5.002 -6.120 3.177 1.00 87.44 86 THR A O 1
ATOM 636 N N . TRP A 1 87 ? 4.013 -4.391 2.127 1.00 90.06 87 TRP A N 1
ATOM 637 C CA . TRP A 1 87 ? 2.899 -4.208 3.049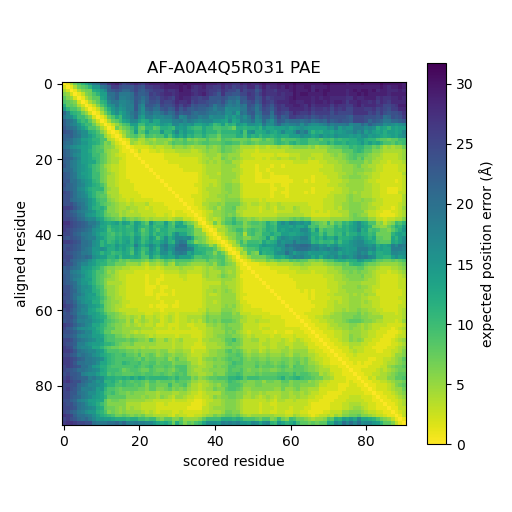 1.00 90.06 87 TRP A CA 1
ATOM 638 C C . TRP A 1 87 ? 1.585 -4.765 2.508 1.00 90.06 87 TRP A C 1
ATOM 640 O O . TRP A 1 87 ? 1.301 -4.682 1.310 1.00 90.06 87 TRP A O 1
ATOM 650 N N . SER A 1 88 ? 0.762 -5.273 3.419 1.00 89.81 88 SER A N 1
ATOM 651 C CA . SER A 1 88 ? -0.581 -5.798 3.158 1.00 89.81 88 SER A CA 1
ATOM 652 C C . SER A 1 88 ? -1.459 -5.664 4.398 1.00 89.81 88 SER A C 1
ATOM 654 O O . SER A 1 88 ? -0.942 -5.553 5.508 1.00 89.81 88 SER A O 1
ATOM 656 N N . VAL A 1 89 ? -2.781 -5.691 4.224 1.00 90.25 89 VAL A N 1
ATOM 657 C CA . VAL A 1 89 ? -3.712 -5.830 5.353 1.00 90.25 89 VAL A CA 1
ATOM 658 C C . VAL A 1 89 ? -3.884 -7.306 5.681 1.00 90.25 89 VAL A C 1
ATOM 660 O O . VAL A 1 89 ? -4.230 -8.097 4.805 1.00 90.25 89 VAL A O 1
ATOM 663 N N . GLU A 1 90 ? -3.667 -7.656 6.944 1.00 78.50 90 GLU A N 1
ATOM 664 C CA . GLU A 1 90 ? -4.100 -8.932 7.507 1.00 78.50 90 GLU A CA 1
ATOM 665 C C . GLU A 1 90 ? -5.533 -8.771 8.024 1.00 78.50 90 GLU A C 1
ATOM 667 O O . GLU A 1 90 ? -5.869 -7.755 8.642 1.00 78.50 90 GLU A O 1
ATOM 672 N N . ARG A 1 91 ? -6.387 -9.742 7.693 1.00 62.00 91 ARG A N 1
ATOM 673 C CA . ARG A 1 91 ? -7.766 -9.830 8.184 1.00 62.00 91 ARG A CA 1
ATOM 674 C C . ARG A 1 91 ? -7.833 -10.748 9.390 1.00 62.00 91 ARG A C 1
ATOM 676 O O . ARG A 1 91 ? -7.123 -11.776 9.356 1.00 62.00 91 ARG A O 1
#

Radius of gyration: 15.41 Å; Cα contacts (8 Å, |Δi|>4): 114; chains: 1; bounding box: 30×52×29 Å

Secondary structure (DSSP, 8-state):
-------------TT-SSHHHHHHHHHHHHHTT--EESSTTTTS--S-HHHHHHHHHHHHHHTT-EEEEEEEEEE-TTS-EEEEEEEEEE-

Foldseek 3Di:
DDPPPPPPPQQADPPDDDLVSLLVVVLVCQVVFHKQKDPQSPDSRRVCSVVSVVSNQVVCVVVVKHKDWDFDWDADPVRDTDTIIMIHIDD

pLDDT: mean 76.46, std 17.75, range [33.41, 93.88]

Sequence (91 aa):
MTAAAQDEMSTRLYQCTSGPDQVAWTVAHFKAGGTISDVSLWLAGIDLPMRVLARAKSALRAEGLTVTGIMRNVADAAGQTHDILTWSVER

Solvent-accessible surface area (backbone atoms only — not comparable to full-atom values): 5480 Å² total; per-residue (Å²): 135,80,79,77,76,90,70,80,90,58,39,44,52,98,88,35,92,47,71,69,47,47,22,54,50,52,41,53,41,31,75,74,69,39,70,50,52,49,67,70,72,62,85,25,51,52,88,51,54,68,57,39,51,51,52,24,46,52,56,38,43,77,72,74,40,47,70,48,74,45,80,39,82,44,67,50,98,88,67,51,76,42,83,27,49,30,34,35,58,58,131

Nearest PDB structures (foldseek):
  2ek0-assembly1_A  TM=5.879E-01  e=1.287E-02  Thermus thermophilus
  7nw0-assembly1_W  TM=5.111E-01  e=2.798E-01  Homo sapiens
  8s55-assembly1_W  TM=5.100E-01  e=3.616E-01  Homo sapiens
  7ane-assembly1_Ap  TM=2.828E-01  e=1.223E+00  Leishmania major
  1vzy-assembly1_A  TM=2.658E-01  e=4.413E+00  Bacillus subtilis subsp. subtilis str. 168

Mean predicted aligned error: 8.9 Å